Protein AF-A0A820M5T4-F1 (afdb_monomer_lite)

Structure (mmCIF, N/CA/C/O backbone):
data_AF-A0A820M5T4-F1
#
_entry.id   AF-A0A820M5T4-F1
#
loop_
_atom_site.group_PDB
_atom_site.id
_atom_site.type_symbol
_atom_site.label_atom_id
_atom_site.label_alt_id
_atom_site.label_comp_id
_atom_site.label_asym_id
_atom_site.label_entity_id
_atom_site.label_seq_id
_atom_site.pdbx_PDB_ins_code
_atom_site.Cartn_x
_atom_site.Cartn_y
_atom_site.Cartn_z
_atom_site.occupancy
_atom_site.B_iso_or_equiv
_atom_site.auth_seq_id
_atom_site.auth_comp_id
_atom_site.auth_asym_id
_atom_site.auth_atom_id
_atom_site.pdbx_PDB_model_num
ATOM 1 N N . MET A 1 1 ? 15.909 -6.101 -38.326 1.00 58.03 1 MET A N 1
ATOM 2 C CA . MET A 1 1 ? 15.546 -7.392 -37.680 1.00 58.03 1 MET A CA 1
ATOM 3 C C . MET A 1 1 ? 16.452 -7.776 -36.492 1.00 58.03 1 MET A C 1
ATOM 5 O O . MET A 1 1 ? 15.935 -8.310 -35.521 1.00 58.03 1 MET A O 1
ATOM 9 N N . ARG A 1 2 ? 17.765 -7.466 -36.513 1.00 60.88 2 ARG A N 1
ATOM 10 C CA . ARG A 1 2 ? 18.762 -7.825 -35.469 1.00 60.88 2 ARG A CA 1
ATOM 11 C C . ARG A 1 2 ? 18.503 -7.223 -34.070 1.00 60.88 2 ARG A C 1
ATOM 13 O O . ARG A 1 2 ? 18.712 -7.906 -33.078 1.00 60.88 2 ARG A O 1
ATOM 20 N N . LEU A 1 3 ? 17.983 -5.994 -33.998 1.00 68.56 3 LEU A N 1
ATOM 21 C CA . LEU A 1 3 ? 17.684 -5.281 -32.740 1.00 68.56 3 LEU A CA 1
ATOM 22 C C . LEU A 1 3 ? 16.629 -5.999 -31.876 1.00 68.56 3 LEU A C 1
ATOM 24 O O . LEU A 1 3 ? 16.851 -6.207 -30.689 1.00 68.56 3 LEU A O 1
ATOM 28 N N . ARG A 1 4 ? 15.559 -6.526 -32.490 1.00 75.62 4 ARG A N 1
ATOM 29 C CA . ARG A 1 4 ? 14.503 -7.272 -31.777 1.00 75.62 4 ARG A CA 1
ATOM 30 C C . ARG A 1 4 ? 15.009 -8.532 -31.065 1.00 75.62 4 ARG A C 1
ATOM 32 O O . ARG A 1 4 ? 14.450 -8.917 -30.041 1.00 75.62 4 ARG A O 1
ATOM 39 N N . LYS A 1 5 ? 16.046 -9.191 -31.602 1.00 78.19 5 LYS A N 1
ATOM 40 C CA . LYS A 1 5 ? 16.650 -10.376 -30.970 1.00 78.19 5 LYS A CA 1
ATOM 41 C C . LYS A 1 5 ? 17.362 -9.986 -29.670 1.00 78.19 5 LYS A C 1
ATOM 43 O O . LYS A 1 5 ? 17.189 -10.665 -28.663 1.00 78.19 5 L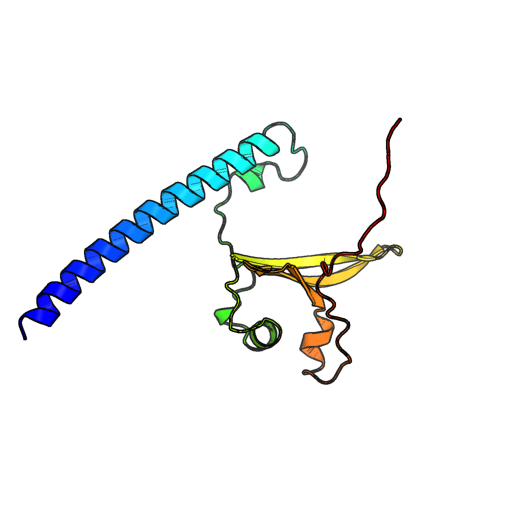YS A O 1
ATOM 48 N N . PHE A 1 6 ? 18.096 -8.872 -29.676 1.00 88.00 6 PHE A N 1
ATOM 49 C CA . PHE A 1 6 ? 18.754 -8.338 -28.482 1.00 88.00 6 PHE A CA 1
ATOM 50 C C . PHE A 1 6 ? 17.757 -7.784 -27.457 1.00 88.00 6 PHE A C 1
ATOM 52 O O . PHE A 1 6 ? 17.939 -8.025 -26.266 1.00 88.00 6 PHE A O 1
ATOM 59 N N . ASP A 1 7 ? 16.659 -7.163 -27.902 1.00 91.44 7 ASP A N 1
ATOM 60 C CA . ASP A 1 7 ? 15.589 -6.693 -27.010 1.00 91.44 7 ASP A CA 1
ATOM 61 C C . ASP A 1 7 ? 14.986 -7.827 -26.171 1.00 91.44 7 ASP A C 1
ATOM 63 O O . ASP A 1 7 ? 14.675 -7.640 -24.993 1.00 91.44 7 ASP A O 1
ATOM 67 N N . ASN A 1 8 ? 14.821 -9.019 -26.756 1.00 90.56 8 ASN A N 1
ATOM 68 C CA . ASN A 1 8 ? 14.292 -10.169 -26.025 1.00 90.56 8 ASN A CA 1
ATOM 69 C C . ASN A 1 8 ? 15.250 -10.614 -24.907 1.00 90.56 8 ASN A C 1
ATOM 71 O O . ASN A 1 8 ? 14.833 -10.759 -23.758 1.00 90.56 8 ASN A O 1
ATOM 75 N N . TYR A 1 9 ? 16.546 -10.750 -25.213 1.00 93.31 9 TYR A N 1
ATOM 76 C CA . TYR A 1 9 ? 17.557 -11.073 -24.201 1.00 93.31 9 TYR A CA 1
ATOM 77 C C . TYR A 1 9 ? 17.630 -10.002 -23.106 1.00 93.31 9 TYR A C 1
ATOM 79 O O . TYR A 1 9 ? 17.635 -10.336 -21.921 1.00 93.31 9 TYR A O 1
ATOM 87 N N . ALA A 1 10 ? 17.598 -8.720 -23.483 1.00 94.69 10 ALA A N 1
ATOM 88 C CA . ALA A 1 10 ? 17.593 -7.613 -22.534 1.00 94.69 10 ALA A CA 1
ATOM 89 C C . ALA A 1 10 ? 16.385 -7.678 -21.584 1.00 94.69 10 ALA A C 1
ATOM 91 O O . ALA A 1 10 ? 16.554 -7.545 -20.373 1.00 94.69 10 ALA A O 1
ATOM 92 N N . ARG A 1 11 ? 15.175 -7.962 -22.092 1.00 93.62 11 ARG A N 1
ATOM 93 C CA . ARG A 1 11 ? 13.970 -8.123 -21.255 1.00 93.62 11 ARG A CA 1
ATOM 94 C C . ARG A 1 11 ? 14.083 -9.283 -20.271 1.00 93.62 11 ARG A C 1
ATOM 96 O O . ARG A 1 11 ? 13.646 -9.140 -19.129 1.00 93.62 11 ARG A O 1
ATOM 103 N N . ILE A 1 12 ? 14.663 -10.410 -20.687 1.00 95.94 12 ILE A N 1
ATOM 104 C CA . ILE A 1 12 ? 14.887 -11.568 -19.807 1.00 95.94 12 ILE A CA 1
ATOM 105 C C . ILE A 1 12 ? 15.827 -11.179 -18.660 1.00 95.94 12 ILE A C 1
ATOM 107 O O . ILE A 1 12 ? 15.484 -11.388 -17.495 1.00 95.94 12 ILE A O 1
ATOM 111 N N . ILE A 1 13 ? 16.957 -10.540 -18.980 1.00 96.44 13 ILE A N 1
ATOM 112 C CA . ILE A 1 13 ? 17.941 -10.079 -17.988 1.00 96.44 13 ILE A CA 1
ATOM 113 C C . ILE A 1 13 ? 17.307 -9.059 -17.034 1.00 96.44 13 ILE A C 1
ATOM 115 O O . ILE A 1 13 ? 17.398 -9.202 -15.816 1.00 96.44 13 ILE A O 1
ATOM 119 N N . GLN A 1 14 ? 16.591 -8.064 -17.564 1.00 96.38 14 GLN A N 1
ATOM 120 C CA . GLN A 1 14 ? 15.901 -7.053 -16.759 1.00 96.38 14 GLN A CA 1
ATOM 121 C C . GLN A 1 14 ? 14.851 -7.672 -15.832 1.00 96.38 14 GLN A C 1
ATOM 123 O O . GLN A 1 14 ? 14.744 -7.273 -14.674 1.00 96.38 14 GLN A O 1
ATOM 128 N N . LYS A 1 15 ? 14.072 -8.648 -16.314 1.00 96.56 15 LYS A N 1
ATOM 129 C CA . LYS A 1 15 ? 13.071 -9.349 -15.500 1.00 96.56 15 LYS A CA 1
ATOM 130 C C . LYS A 1 15 ? 13.734 -10.140 -14.372 1.00 96.56 15 LYS A C 1
ATOM 132 O O . LYS A 1 15 ? 13.262 -10.069 -13.238 1.00 96.56 15 LYS A O 1
ATOM 137 N N . ALA A 1 16 ? 14.830 -10.843 -14.662 1.00 97.00 16 ALA A N 1
ATOM 138 C CA . ALA A 1 16 ? 15.607 -11.566 -13.658 1.00 97.00 16 ALA A CA 1
ATOM 139 C C . ALA A 1 16 ? 16.174 -10.614 -12.592 1.00 97.00 16 ALA A C 1
ATOM 141 O O . ALA A 1 16 ? 15.978 -10.847 -11.400 1.00 97.00 16 ALA A O 1
ATOM 142 N N . MET A 1 17 ? 16.770 -9.493 -13.013 1.00 96.81 17 MET A N 1
ATOM 143 C CA . MET A 1 17 ? 17.310 -8.476 -12.106 1.00 96.81 17 MET A CA 1
ATOM 144 C C . MET A 1 17 ? 16.220 -7.847 -11.230 1.00 96.81 17 MET A C 1
ATOM 146 O O . MET A 1 17 ? 16.377 -7.758 -10.015 1.00 96.81 17 MET A O 1
ATOM 150 N N . LYS A 1 18 ? 15.074 -7.469 -11.815 1.00 94.44 18 LYS A N 1
ATOM 151 C CA . LYS A 1 18 ? 13.930 -6.934 -11.056 1.00 94.44 18 LYS A CA 1
ATOM 152 C C . LYS A 1 18 ? 13.440 -7.927 -10.002 1.00 94.44 18 LYS A C 1
ATOM 154 O O . LYS A 1 18 ? 13.185 -7.519 -8.873 1.00 94.44 18 LYS A O 1
ATOM 159 N N . ARG A 1 19 ? 13.349 -9.220 -10.343 1.00 94.12 19 ARG A N 1
ATOM 160 C CA . ARG A 1 19 ? 12.968 -10.276 -9.392 1.00 94.12 19 ARG A CA 1
ATOM 161 C C . ARG A 1 19 ? 13.987 -10.402 -8.260 1.00 94.12 19 ARG A C 1
ATOM 163 O O . ARG A 1 19 ? 13.586 -10.451 -7.103 1.00 94.12 19 ARG A O 1
ATOM 170 N N . PHE A 1 20 ? 15.279 -10.419 -8.580 1.00 95.00 20 PHE A N 1
ATOM 171 C CA . PHE A 1 20 ? 16.349 -10.490 -7.585 1.00 95.00 20 PHE A CA 1
ATOM 172 C C . PHE A 1 20 ? 16.301 -9.310 -6.604 1.00 95.00 20 PHE A C 1
ATOM 174 O O . PHE A 1 20 ? 16.300 -9.514 -5.390 1.00 95.00 20 PHE A O 1
ATOM 181 N N . CYS A 1 21 ? 16.180 -8.081 -7.114 1.00 95.38 21 CYS A N 1
ATOM 182 C CA . CYS A 1 21 ? 16.052 -6.891 -6.275 1.00 95.38 21 CYS A CA 1
ATOM 183 C C . CYS A 1 21 ? 14.790 -6.934 -5.404 1.00 95.38 21 CYS A C 1
ATOM 185 O O . CYS A 1 21 ? 14.871 -6.640 -4.214 1.00 95.38 21 CYS A O 1
ATOM 187 N N . ALA A 1 22 ? 13.646 -7.337 -5.968 1.00 90.19 22 ALA A N 1
ATOM 188 C CA . ALA A 1 22 ? 12.391 -7.437 -5.225 1.00 90.19 22 ALA A CA 1
ATOM 189 C C . ALA A 1 22 ? 12.510 -8.407 -4.040 1.00 90.19 22 ALA A C 1
ATOM 191 O O . ALA A 1 22 ? 12.163 -8.043 -2.921 1.00 90.19 22 ALA A O 1
ATOM 192 N N . VAL A 1 23 ? 13.080 -9.598 -4.255 1.00 91.31 23 VAL A N 1
ATOM 193 C CA . VAL A 1 23 ? 13.297 -10.589 -3.186 1.00 91.31 23 VAL A CA 1
ATOM 194 C C . VAL A 1 23 ? 14.120 -10.000 -2.037 1.00 91.31 23 VAL A C 1
ATOM 196 O O . VAL A 1 23 ? 13.746 -10.161 -0.879 1.00 91.31 23 VAL A O 1
ATOM 199 N N . ARG A 1 24 ? 15.200 -9.268 -2.336 1.00 93.31 24 ARG A N 1
ATOM 200 C CA . ARG A 1 24 ? 16.038 -8.638 -1.301 1.00 93.31 24 ARG A CA 1
ATOM 201 C C . ARG A 1 24 ? 15.302 -7.546 -0.527 1.00 93.31 24 ARG A C 1
ATOM 203 O O . ARG A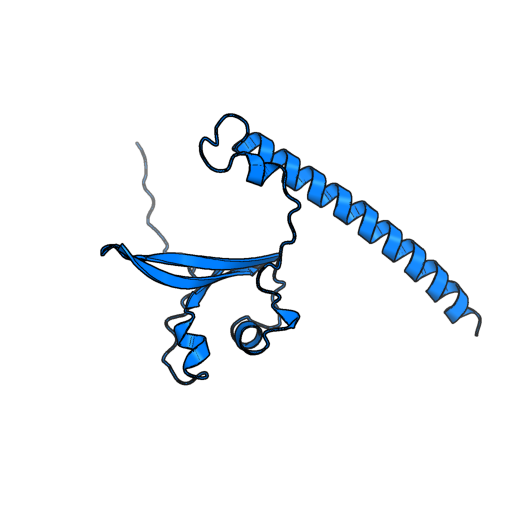 1 24 ? 15.457 -7.458 0.687 1.00 93.31 24 ARG A O 1
ATOM 210 N N . VAL A 1 25 ? 14.505 -6.727 -1.216 1.00 90.44 25 VAL A N 1
ATOM 211 C CA . VAL A 1 25 ? 13.685 -5.692 -0.568 1.00 90.44 25 VAL A CA 1
ATOM 212 C C . VAL A 1 25 ? 12.667 -6.332 0.375 1.00 90.44 25 VAL A C 1
ATOM 214 O O .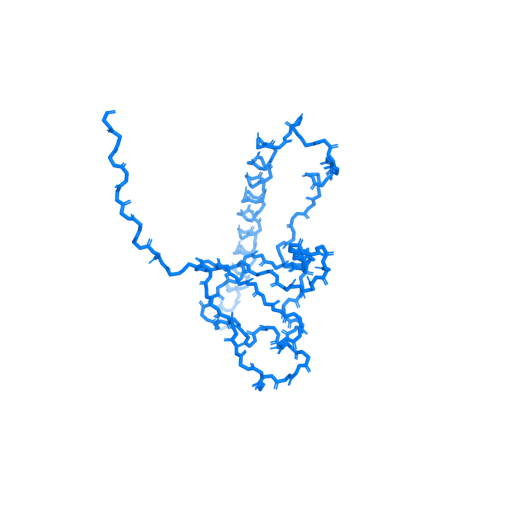 VAL A 1 25 ? 12.581 -5.915 1.527 1.00 90.44 25 VAL A O 1
ATOM 217 N N . TYR A 1 26 ? 11.965 -7.379 -0.065 1.00 88.19 26 TYR A N 1
ATOM 218 C CA . TYR A 1 26 ? 10.993 -8.082 0.776 1.00 88.19 26 TYR A CA 1
ATOM 219 C C . TYR A 1 26 ? 11.641 -8.776 1.975 1.00 88.19 26 TYR A C 1
ATOM 221 O O . TYR A 1 26 ? 11.110 -8.704 3.079 1.00 88.19 26 TYR A O 1
ATOM 229 N N . GLN A 1 27 ? 12.808 -9.402 1.793 1.00 90.75 27 GLN A N 1
ATOM 230 C CA . GLN A 1 27 ? 13.556 -9.993 2.906 1.00 90.75 27 GLN A CA 1
ATOM 231 C C . GLN A 1 27 ? 13.940 -8.939 3.945 1.00 90.75 27 GLN A C 1
ATOM 233 O O . GLN A 1 27 ? 13.695 -9.151 5.129 1.00 90.75 27 GLN A O 1
ATOM 238 N N . LYS A 1 28 ? 14.452 -7.782 3.502 1.00 93.06 28 LYS A N 1
ATOM 239 C CA . LYS A 1 28 ? 14.797 -6.668 4.393 1.00 93.06 28 LYS A CA 1
ATOM 240 C C . LYS A 1 28 ? 13.575 -6.132 5.142 1.00 93.06 28 LYS A C 1
ATOM 242 O O . LYS A 1 28 ? 13.648 -5.904 6.342 1.00 93.06 28 LYS A O 1
ATOM 247 N N . GLN A 1 29 ? 12.447 -5.948 4.455 1.00 89.88 29 GLN A N 1
ATOM 248 C CA . GLN A 1 29 ? 11.199 -5.514 5.092 1.00 89.88 29 GLN A CA 1
ATOM 249 C C . GLN A 1 29 ? 10.714 -6.527 6.136 1.00 89.88 29 GLN A C 1
ATOM 251 O O . GLN A 1 29 ? 10.266 -6.131 7.210 1.00 89.88 29 GLN A O 1
ATOM 256 N N . ARG A 1 30 ? 10.832 -7.829 5.844 1.00 89.50 30 ARG A N 1
ATOM 257 C CA . ARG A 1 30 ? 10.467 -8.896 6.781 1.00 89.50 30 ARG A CA 1
ATOM 258 C C . ARG A 1 30 ? 11.368 -8.895 8.012 1.00 89.50 30 ARG A C 1
ATOM 260 O O . ARG A 1 30 ? 10.860 -8.960 9.120 1.00 89.50 30 ARG A O 1
ATOM 267 N N . GLU A 1 31 ? 12.676 -8.767 7.822 1.00 91.94 31 GLU A N 1
ATOM 268 C CA . GLU A 1 31 ? 13.647 -8.650 8.915 1.00 91.94 31 GLU A CA 1
ATOM 269 C C . GLU A 1 31 ? 13.340 -7.446 9.816 1.00 91.94 31 GLU A C 1
ATOM 271 O O . GLU A 1 31 ? 13.240 -7.602 11.029 1.00 91.94 31 GLU A O 1
ATOM 276 N N . GLN A 1 32 ? 13.072 -6.276 9.225 1.00 92.44 32 GLN A N 1
ATOM 277 C CA . GLN A 1 32 ? 12.675 -5.071 9.964 1.00 92.44 32 GLN A CA 1
ATOM 278 C C . GLN A 1 32 ? 11.365 -5.263 10.741 1.00 92.44 32 GLN A C 1
ATOM 280 O O . GLN A 1 32 ? 11.248 -4.823 11.880 1.00 92.44 32 GLN A O 1
ATOM 285 N N . ALA A 1 33 ? 10.368 -5.925 10.148 1.00 90.06 33 ALA A N 1
ATOM 286 C CA . ALA A 1 33 ? 9.108 -6.206 10.831 1.00 90.06 33 ALA A CA 1
ATOM 287 C C . ALA A 1 33 ? 9.293 -7.177 12.011 1.00 90.06 33 ALA A C 1
ATOM 289 O O . ALA A 1 33 ? 8.691 -6.977 13.070 1.00 90.06 33 ALA A O 1
ATOM 290 N N . THR A 1 34 ? 10.131 -8.204 11.837 1.00 90.56 34 THR A N 1
ATOM 291 C CA . THR A 1 34 ? 10.499 -9.155 12.892 1.00 90.56 34 THR A CA 1
ATOM 292 C C . THR A 1 34 ? 11.225 -8.443 14.028 1.00 90.56 34 THR A C 1
ATOM 294 O O . THR A 1 34 ? 10.826 -8.608 15.173 1.00 90.56 34 THR A O 1
ATOM 297 N N . ASP A 1 35 ? 12.205 -7.590 13.741 1.00 93.06 35 ASP A N 1
ATOM 298 C CA . ASP A 1 35 ? 12.941 -6.836 14.768 1.00 93.06 35 ASP A CA 1
ATOM 299 C C . ASP A 1 35 ? 12.012 -5.977 15.654 1.00 93.06 35 ASP A C 1
ATOM 301 O O . ASP A 1 35 ? 12.153 -5.917 16.876 1.00 93.06 35 ASP A O 1
ATOM 305 N N . ILE A 1 36 ? 10.975 -5.379 15.059 1.00 91.88 36 ILE A N 1
ATOM 306 C CA . ILE A 1 36 ? 10.014 -4.548 15.798 1.00 91.88 36 ILE A CA 1
ATOM 307 C C . ILE A 1 36 ? 9.083 -5.389 16.693 1.00 91.88 36 ILE A C 1
ATOM 309 O O . ILE A 1 36 ? 8.745 -4.960 17.801 1.00 91.88 36 ILE A O 1
ATOM 313 N N . LEU A 1 37 ? 8.609 -6.545 16.209 1.00 89.88 37 LEU A N 1
ATOM 314 C CA . LEU A 1 37 ? 7.437 -7.237 16.773 1.00 89.88 37 LEU A CA 1
ATOM 315 C C . LEU A 1 37 ? 7.701 -8.646 17.322 1.00 89.88 37 LEU A C 1
ATOM 317 O O . LEU A 1 37 ? 6.842 -9.178 18.032 1.00 89.88 37 LEU A O 1
ATOM 321 N N . HIS A 1 38 ? 8.836 -9.268 17.009 1.00 88.56 38 HIS A N 1
ATOM 322 C CA . HIS A 1 38 ? 9.139 -10.633 17.434 1.00 88.56 38 HIS A CA 1
ATOM 323 C C . HIS A 1 38 ? 9.224 -10.726 18.962 1.00 88.56 38 HIS A C 1
ATOM 325 O O . HIS A 1 38 ? 9.833 -9.882 19.617 1.00 88.56 38 HIS A O 1
ATOM 331 N N . GLY A 1 39 ? 8.528 -11.705 19.548 1.00 87.31 39 GLY A N 1
ATOM 332 C CA . GLY A 1 39 ? 8.411 -11.875 21.002 1.00 87.31 39 GLY A CA 1
ATOM 333 C C . GLY A 1 39 ? 7.581 -10.806 21.733 1.00 87.31 39 GLY A C 1
ATOM 334 O O . GLY A 1 39 ? 7.263 -10.990 22.902 1.00 87.31 39 GLY A O 1
ATOM 335 N N . ARG A 1 40 ? 7.194 -9.707 21.067 1.00 89.94 40 ARG A N 1
ATOM 336 C CA . ARG A 1 40 ? 6.375 -8.617 21.645 1.00 89.94 40 ARG A CA 1
ATOM 337 C C . ARG A 1 40 ? 4.911 -8.670 21.209 1.00 89.94 40 ARG A C 1
ATOM 339 O O . ARG A 1 40 ? 4.065 -7.964 21.751 1.00 89.94 40 ARG A O 1
ATOM 346 N N . LYS A 1 41 ? 4.602 -9.462 20.182 1.00 92.50 41 LYS A N 1
ATOM 347 C CA . LYS A 1 41 ? 3.270 -9.541 19.582 1.00 92.50 41 LYS A CA 1
ATOM 348 C C . LYS A 1 41 ? 2.447 -10.673 20.193 1.00 92.50 41 LYS A C 1
ATOM 350 O O . LYS A 1 41 ? 2.500 -11.803 19.731 1.00 92.50 41 LYS A O 1
ATOM 355 N N . GLU A 1 42 ? 1.613 -10.336 21.169 1.00 88.56 42 GLU A N 1
ATOM 356 C CA . GLU A 1 42 ? 0.807 -11.318 21.915 1.00 88.56 42 GLU A CA 1
ATOM 357 C C . GLU A 1 42 ? -0.391 -11.881 21.127 1.00 88.56 42 GLU A C 1
ATOM 359 O O . GLU A 1 42 ? -0.784 -13.031 21.305 1.00 88.56 42 GLU A O 1
ATOM 364 N N . ARG A 1 43 ? -0.999 -11.085 20.234 1.00 90.94 43 ARG A N 1
ATOM 365 C CA . ARG A 1 43 ? -2.145 -11.511 19.408 1.00 90.94 43 ARG A CA 1
ATOM 366 C C . ARG A 1 43 ? -1.759 -11.615 17.942 1.00 90.94 43 ARG A C 1
ATOM 368 O O . ARG A 1 43 ? -1.148 -10.704 17.383 1.00 90.94 43 ARG A O 1
ATOM 375 N N . ASN A 1 44 ? -2.217 -12.685 17.290 1.00 84.56 44 ASN A N 1
ATOM 376 C CA . ASN A 1 44 ? -1.974 -12.952 15.870 1.00 84.56 44 ASN A CA 1
ATOM 377 C C . ASN A 1 44 ? -0.478 -12.954 15.505 1.00 84.56 44 ASN A C 1
ATOM 379 O O . ASN A 1 44 ? -0.099 -12.411 14.467 1.00 84.56 44 ASN A O 1
ATOM 383 N N . GLU A 1 45 ? 0.371 -13.552 16.341 1.00 86.69 45 GLU A N 1
ATOM 384 C CA . GLU A 1 45 ? 1.829 -13.620 16.152 1.00 86.69 45 GLU A CA 1
ATOM 385 C C . GLU A 1 45 ? 2.221 -14.107 14.744 1.00 86.69 45 GLU A C 1
ATOM 387 O O . GLU A 1 45 ? 2.942 -13.417 14.025 1.00 86.69 45 GLU A O 1
ATOM 392 N N . ARG A 1 46 ? 1.586 -15.192 14.276 1.00 86.12 46 ARG A N 1
ATOM 393 C CA . ARG A 1 46 ? 1.789 -15.809 12.946 1.00 86.12 46 ARG A CA 1
ATOM 394 C C . ARG A 1 46 ? 1.494 -14.905 11.744 1.00 86.12 46 ARG A C 1
ATOM 396 O O . ARG A 1 46 ? 1.636 -15.326 10.601 1.00 86.12 46 ARG A O 1
ATOM 403 N N . SER A 1 47 ? 1.005 -13.685 11.957 1.00 83.94 47 SER A N 1
ATOM 404 C CA . SER A 1 47 ? 0.894 -12.704 10.869 1.00 83.94 47 SER A CA 1
ATOM 405 C C . SER A 1 47 ? 2.254 -12.176 10.408 1.00 83.94 47 SER A C 1
ATOM 407 O O . SER A 1 47 ? 2.329 -11.678 9.291 1.00 83.94 47 SER A O 1
ATOM 409 N N . LEU A 1 48 ? 3.308 -12.313 11.223 1.00 84.00 48 LEU A N 1
ATOM 410 C CA . LEU A 1 48 ? 4.685 -11.988 10.834 1.00 84.00 48 LEU A CA 1
ATOM 411 C C . LEU A 1 48 ? 5.253 -12.971 9.796 1.00 84.00 48 LEU A C 1
ATOM 413 O O . LEU A 1 48 ? 6.072 -12.578 8.972 1.00 84.00 48 LEU A O 1
ATOM 417 N N . ASP A 1 49 ? 4.768 -14.216 9.789 1.00 85.00 49 ASP A N 1
ATOM 418 C CA . ASP A 1 49 ? 5.268 -15.280 8.906 1.00 85.00 49 ASP A CA 1
ATOM 419 C C . ASP A 1 49 ? 4.615 -15.289 7.517 1.00 85.00 49 ASP A C 1
ATOM 421 O O . ASP A 1 4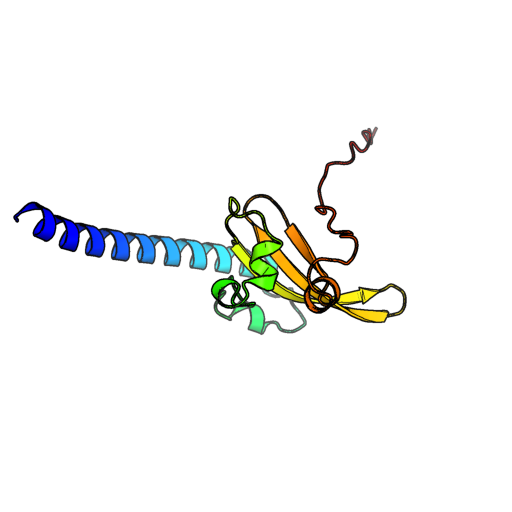9 ? 4.974 -16.096 6.661 1.00 85.00 49 ASP A O 1
ATOM 425 N N . ARG A 1 50 ? 3.617 -14.430 7.285 1.00 83.69 50 ARG A N 1
ATOM 426 C CA . ARG A 1 50 ? 2.868 -14.402 6.023 1.00 83.69 50 ARG A CA 1
ATOM 427 C C . ARG A 1 50 ? 3.567 -13.540 4.980 1.00 83.69 50 ARG A C 1
ATOM 429 O O . ARG A 1 50 ? 4.150 -12.508 5.300 1.00 83.69 50 ARG A O 1
ATOM 436 N N . ASP A 1 51 ? 3.408 -13.921 3.717 1.00 83.38 51 ASP A N 1
ATOM 437 C CA . ASP A 1 51 ? 3.897 -13.124 2.597 1.00 83.38 51 ASP A CA 1
ATOM 438 C C . ASP A 1 51 ? 3.153 -11.783 2.496 1.00 83.38 51 ASP A C 1
ATOM 440 O O . ASP A 1 51 ? 1.917 -11.709 2.527 1.00 83.38 51 ASP A O 1
ATOM 444 N N . TYR A 1 52 ? 3.926 -10.705 2.357 1.00 81.81 52 TYR A N 1
ATOM 445 C CA . TYR A 1 52 ? 3.405 -9.355 2.185 1.00 81.81 52 TYR A CA 1
ATOM 446 C C . TYR A 1 52 ? 3.142 -9.062 0.704 1.00 81.81 52 TYR A C 1
ATOM 448 O O . TYR A 1 52 ? 4.067 -9.001 -0.105 1.00 81.81 52 TYR A O 1
ATOM 456 N N . VAL A 1 53 ? 1.870 -8.874 0.351 1.00 82.94 53 VAL A N 1
ATOM 457 C CA . VAL A 1 53 ? 1.412 -8.687 -1.039 1.00 82.94 53 VAL A CA 1
ATOM 458 C C . VAL A 1 53 ? 1.424 -7.209 -1.449 1.00 82.94 53 VAL A C 1
ATOM 460 O O . VAL A 1 53 ? 1.661 -6.889 -2.612 1.00 82.94 53 VAL A O 1
ATOM 463 N N . GLY A 1 54 ? 1.191 -6.295 -0.503 1.00 87.12 54 GLY A N 1
ATOM 464 C CA . GLY A 1 54 ? 1.063 -4.858 -0.761 1.00 87.12 54 GLY A CA 1
ATOM 465 C C . GLY A 1 54 ? -0.366 -4.450 -1.134 1.00 87.12 54 GLY A C 1
ATOM 466 O O . GLY A 1 54 ? -1.020 -3.767 -0.353 1.00 87.12 54 GLY A O 1
ATOM 467 N N . ASP A 1 55 ? -0.874 -4.877 -2.294 1.00 90.81 55 ASP A N 1
ATOM 468 C CA . ASP A 1 55 ? -2.227 -4.532 -2.770 1.00 90.81 55 ASP A CA 1
ATOM 469 C C . ASP A 1 55 ? -3.263 -5.589 -2.350 1.00 90.81 55 ASP A C 1
ATOM 471 O O . ASP A 1 55 ? -3.507 -6.553 -3.073 1.00 90.81 55 ASP A O 1
ATOM 475 N N . TYR A 1 56 ? -3.886 -5.424 -1.180 1.00 92.69 56 TYR A N 1
ATOM 476 C CA . TYR A 1 56 ? -4.924 -6.346 -0.694 1.00 92.69 56 TYR A CA 1
ATOM 477 C C . TYR A 1 56 ? -6.340 -5.970 -1.158 1.00 92.69 56 TYR A C 1
ATOM 479 O O . TYR A 1 56 ? -7.264 -6.773 -1.026 1.00 92.69 56 TYR A O 1
ATOM 487 N N . CYS A 1 57 ? -6.528 -4.773 -1.720 1.00 91.31 57 CYS A N 1
ATOM 488 C CA . CYS A 1 57 ? -7.805 -4.324 -2.283 1.00 91.31 57 CYS A CA 1
ATOM 489 C C . CYS A 1 57 ? -7.949 -4.595 -3.787 1.00 91.31 57 CYS A C 1
ATOM 491 O O . CYS A 1 57 ? -9.017 -4.311 -4.333 1.00 91.31 57 CYS A O 1
ATOM 493 N N . ASN A 1 58 ? -6.909 -5.122 -4.448 1.00 91.31 58 ASN A N 1
ATOM 494 C CA . ASN A 1 58 ? -6.844 -5.311 -5.900 1.00 91.31 58 ASN A CA 1
ATOM 495 C C . ASN A 1 58 ? -7.247 -4.036 -6.655 1.00 91.31 58 ASN A C 1
ATOM 497 O O . ASN A 1 58 ? -8.190 -4.042 -7.451 1.00 91.31 58 ASN A O 1
ATOM 501 N N . LEU A 1 59 ? -6.552 -2.923 -6.401 1.00 89.56 59 LEU A N 1
ATOM 502 C CA . LEU A 1 59 ? -6.919 -1.602 -6.931 1.00 89.56 59 LEU A CA 1
ATOM 503 C C . LEU A 1 59 ? -7.029 -1.569 -8.459 1.00 89.56 59 LEU A C 1
ATOM 505 O O . LEU A 1 59 ? -7.849 -0.833 -9.000 1.00 89.56 59 LEU A O 1
ATOM 509 N N . HIS A 1 60 ? -6.273 -2.417 -9.157 1.00 88.00 60 HIS A N 1
ATOM 510 C CA . HIS A 1 60 ? -6.385 -2.578 -10.609 1.00 88.00 60 HIS A CA 1
ATOM 511 C C . HIS A 1 60 ? -7.795 -2.999 -11.069 1.00 88.00 60 HIS A C 1
ATOM 513 O O . HIS A 1 60 ? -8.231 -2.639 -12.159 1.00 88.00 60 HIS A O 1
ATOM 519 N N . GLN A 1 61 ? -8.518 -3.776 -10.262 1.00 91.25 61 GLN A N 1
ATOM 520 C CA . GLN A 1 61 ? -9.874 -4.243 -10.571 1.00 91.25 61 GLN A CA 1
ATOM 521 C C . GLN A 1 61 ? -10.958 -3.258 -10.101 1.00 91.25 61 GLN A C 1
ATOM 523 O O . GLN 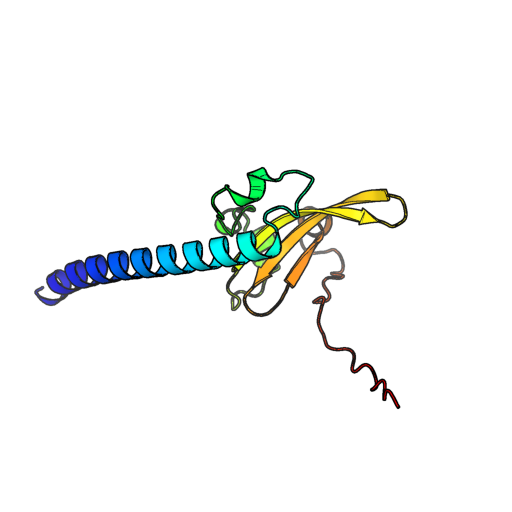A 1 61 ? -12.140 -3.484 -10.354 1.00 91.25 61 GLN A O 1
ATOM 528 N N . ARG A 1 62 ? -10.571 -2.169 -9.422 1.00 90.19 62 ARG A N 1
ATOM 529 C CA . ARG A 1 62 ? -11.471 -1.211 -8.770 1.00 90.19 62 ARG A CA 1
ATOM 530 C C . ARG A 1 62 ? -11.242 0.220 -9.273 1.00 90.19 62 ARG A C 1
ATOM 532 O O . ARG A 1 62 ? -10.597 1.032 -8.601 1.00 90.19 62 ARG A O 1
ATOM 539 N N . PRO A 1 63 ? -11.765 0.554 -10.471 1.00 88.31 63 PRO A N 1
ATOM 540 C CA . PRO A 1 63 ? -11.586 1.879 -11.067 1.00 88.31 63 PRO A CA 1
ATOM 541 C C . PRO A 1 63 ? -12.294 2.992 -10.280 1.00 88.31 63 PRO A C 1
ATOM 543 O O . PRO A 1 63 ? -11.913 4.155 -10.378 1.00 88.31 63 PRO A O 1
ATOM 546 N N . ASP A 1 64 ? -13.315 2.649 -9.503 1.00 88.50 64 ASP A N 1
ATOM 547 C CA . ASP A 1 64 ? -14.007 3.512 -8.547 1.00 88.50 64 ASP A CA 1
ATOM 548 C C . ASP A 1 64 ? -13.062 4.047 -7.460 1.00 88.50 64 ASP A C 1
ATOM 550 O O . ASP A 1 64 ? -13.020 5.255 -7.228 1.00 88.50 64 ASP A O 1
ATOM 554 N N . LEU A 1 65 ? -12.240 3.177 -6.866 1.00 87.56 65 LEU A N 1
ATOM 555 C CA . LEU A 1 65 ? -11.207 3.562 -5.899 1.00 87.56 65 LEU A CA 1
ATOM 556 C C . LEU A 1 65 ? -10.041 4.287 -6.560 1.00 87.56 65 LEU A C 1
ATOM 558 O O . LEU A 1 65 ? -9.550 5.287 -6.040 1.00 87.56 65 LEU A O 1
ATOM 562 N N . GLN A 1 66 ? -9.606 3.800 -7.722 1.00 87.94 66 GLN A N 1
ATOM 563 C CA . GLN A 1 66 ? -8.447 4.354 -8.413 1.00 87.94 66 GLN A CA 1
ATOM 564 C C . GLN A 1 66 ? -8.660 5.815 -8.838 1.00 87.94 66 GLN A C 1
ATOM 566 O O . GLN A 1 66 ? -7.709 6.588 -8.854 1.00 87.94 66 GLN A O 1
ATOM 571 N N . ARG A 1 67 ? -9.903 6.222 -9.135 1.00 87.62 67 ARG A N 1
ATOM 572 C CA . ARG A 1 67 ? -10.254 7.621 -9.447 1.00 87.62 67 ARG A CA 1
ATOM 573 C C . ARG A 1 67 ? -10.068 8.578 -8.270 1.00 87.62 67 ARG A C 1
ATOM 575 O O . ARG A 1 67 ? -9.921 9.774 -8.501 1.00 87.62 67 ARG A O 1
ATOM 582 N N . LEU A 1 68 ? -10.115 8.075 -7.037 1.00 86.88 68 LEU A N 1
ATOM 583 C CA . LEU A 1 68 ? -9.984 8.887 -5.825 1.00 86.88 68 LEU A CA 1
ATOM 584 C C . LEU A 1 68 ? -8.521 9.178 -5.470 1.00 86.88 68 LEU A C 1
ATOM 586 O O . LEU A 1 68 ? -8.259 10.070 -4.666 1.00 86.88 68 LEU A O 1
ATOM 590 N N . ILE A 1 69 ? -7.582 8.445 -6.070 1.00 89.19 69 ILE A N 1
ATOM 591 C CA . ILE A 1 69 ? -6.143 8.633 -5.892 1.00 89.19 69 ILE A CA 1
ATOM 592 C C . ILE A 1 69 ? -5.599 9.392 -7.109 1.00 89.19 69 ILE A C 1
ATOM 594 O O . ILE A 1 69 ? -5.974 9.085 -8.246 1.00 89.19 69 ILE A O 1
ATOM 598 N N . PRO A 1 70 ? -4.695 10.366 -6.923 1.00 87.81 70 PRO A N 1
ATOM 599 C CA . PRO A 1 70 ? -4.021 11.011 -8.041 1.00 87.81 70 PRO A CA 1
ATOM 600 C C . PRO A 1 70 ? -3.267 9.997 -8.913 1.00 87.81 70 PRO A C 1
ATOM 602 O O . PRO A 1 70 ? -2.512 9.164 -8.420 1.00 87.81 70 PRO A O 1
ATOM 605 N N . ARG A 1 71 ? -3.413 10.097 -10.242 1.00 85.44 71 ARG A N 1
ATOM 606 C CA . ARG A 1 71 ? -2.770 9.173 -11.206 1.00 85.44 71 ARG A CA 1
ATOM 607 C C . ARG A 1 71 ? -1.239 9.178 -11.157 1.00 85.44 71 ARG A C 1
ATOM 609 O O . ARG A 1 71 ? -0.610 8.266 -11.684 1.00 85.44 71 ARG A O 1
ATOM 616 N N . ASN A 1 72 ? -0.658 10.219 -10.574 1.00 89.12 72 ASN A N 1
ATOM 617 C CA . ASN A 1 72 ? 0.781 10.462 -10.550 1.00 89.12 72 ASN A CA 1
ATOM 618 C C . ASN A 1 72 ? 1.457 9.758 -9.368 1.00 89.12 72 ASN A C 1
ATOM 620 O O . ASN A 1 72 ? 2.683 9.763 -9.264 1.00 89.12 72 ASN A O 1
ATOM 624 N N . GLU A 1 73 ? 0.661 9.185 -8.468 1.00 90.38 73 GLU A N 1
ATOM 625 C CA . GLU A 1 73 ? 1.142 8.554 -7.255 1.00 90.38 73 GLU A CA 1
ATOM 626 C C . GLU A 1 73 ? 1.202 7.044 -7.417 1.00 90.38 73 GLU A C 1
ATOM 628 O O . GLU A 1 73 ? 0.296 6.399 -7.951 1.00 90.38 73 GLU A O 1
ATOM 633 N N . LYS A 1 74 ? 2.298 6.469 -6.929 1.00 89.94 74 LYS A N 1
ATOM 634 C CA . LYS A 1 74 ? 2.470 5.027 -6.908 1.00 89.94 74 LYS A CA 1
ATOM 635 C C . LYS A 1 74 ? 1.910 4.501 -5.597 1.00 89.94 74 LYS A C 1
ATOM 637 O O . LYS A 1 74 ? 2.362 4.896 -4.526 1.00 89.94 74 LYS A O 1
ATOM 642 N N . THR A 1 75 ? 0.952 3.587 -5.687 1.00 91.06 75 THR A N 1
ATOM 643 C CA . THR A 1 75 ? 0.452 2.864 -4.520 1.00 91.06 75 THR A CA 1
ATOM 644 C C . THR A 1 75 ? 1.445 1.793 -4.087 1.00 91.06 75 THR A C 1
ATOM 646 O O . THR A 1 75 ? 1.848 0.954 -4.895 1.00 91.06 75 THR A O 1
ATOM 649 N N . ASP A 1 76 ? 1.800 1.810 -2.806 1.00 90.81 76 ASP A N 1
ATOM 650 C CA . ASP A 1 76 ? 2.691 0.828 -2.187 1.00 90.81 76 ASP A CA 1
ATOM 651 C C . ASP A 1 76 ? 1.913 -0.195 -1.345 1.00 90.81 76 ASP A C 1
ATOM 653 O O . ASP A 1 76 ? 2.286 -1.368 -1.292 1.00 90.81 76 ASP A O 1
ATOM 657 N N . PHE A 1 77 ? 0.809 0.223 -0.714 1.00 93.25 77 PHE A N 1
ATOM 658 C CA . PHE A 1 77 ? -0.050 -0.655 0.080 1.00 93.25 77 PHE A CA 1
ATOM 659 C C . PHE A 1 77 ? -1.521 -0.279 -0.056 1.00 93.25 77 PHE A C 1
ATOM 661 O O . PHE A 1 77 ? -1.868 0.901 -0.101 1.00 93.25 77 PHE A O 1
ATOM 668 N N . SER A 1 78 ? -2.396 -1.278 -0.059 1.00 95.25 78 SER A N 1
ATOM 669 C CA . SER A 1 78 ? -3.839 -1.089 0.010 1.00 95.25 78 SER A CA 1
ATOM 670 C C . SER A 1 78 ? -4.454 -2.158 0.912 1.00 95.25 78 SER A C 1
ATOM 672 O O . SER A 1 78 ? -4.053 -3.320 0.884 1.00 95.25 78 SER A O 1
ATOM 674 N N . SER A 1 79 ? -5.425 -1.773 1.733 1.00 94.94 79 SER A N 1
ATOM 675 C CA . SER A 1 79 ? -6.186 -2.701 2.568 1.00 94.94 79 SER A CA 1
ATOM 676 C C . SER A 1 79 ? -7.548 -2.117 2.926 1.00 94.94 79 SER A C 1
ATOM 678 O O . SER A 1 79 ? -7.748 -0.902 2.909 1.00 94.94 79 SER A O 1
ATOM 680 N N . TYR A 1 80 ? -8.503 -2.982 3.250 1.00 94.69 80 TYR A N 1
ATOM 681 C CA . TYR A 1 80 ? -9.798 -2.579 3.776 1.00 94.69 80 TYR A CA 1
ATOM 682 C C . TYR A 1 80 ? -9.783 -2.718 5.298 1.00 94.69 80 TYR A C 1
ATOM 684 O O . TYR A 1 80 ? -9.462 -3.774 5.843 1.00 94.69 80 TYR A O 1
ATOM 692 N N . LEU A 1 81 ? -10.113 -1.631 5.986 1.00 94.06 81 LEU A N 1
ATOM 693 C CA . LEU A 1 81 ? -10.058 -1.509 7.433 1.00 94.06 81 LEU A CA 1
ATOM 694 C C . LEU A 1 81 ? -11.443 -1.234 8.015 1.00 94.06 81 LEU A C 1
ATOM 696 O O . LEU A 1 81 ? -12.313 -0.608 7.407 1.00 94.06 81 LEU A O 1
ATOM 700 N N . HIS A 1 82 ? -11.603 -1.639 9.268 1.00 94.69 82 HIS A N 1
ATOM 701 C CA . HIS A 1 82 ? -12.727 -1.252 10.102 1.00 94.69 82 HIS A CA 1
ATOM 702 C C . HIS A 1 82 ? -12.262 -0.223 11.125 1.00 94.69 82 HIS A C 1
ATOM 704 O O . HIS A 1 82 ? -11.599 -0.559 12.106 1.00 94.69 82 HIS A O 1
ATOM 710 N N . LYS A 1 83 ? -12.617 1.041 10.896 1.00 93.69 83 LYS A N 1
ATOM 711 C CA . LYS A 1 83 ? -12.408 2.110 11.869 1.00 93.69 83 LYS A CA 1
ATOM 712 C C . LYS A 1 83 ? -13.552 2.078 12.882 1.00 93.69 83 LYS A C 1
ATOM 714 O O . LYS A 1 83 ? -14.712 2.009 12.488 1.00 93.69 83 LYS A O 1
ATOM 719 N N . TYR A 1 84 ? -13.242 2.163 14.170 1.00 94.12 84 TYR A N 1
ATOM 720 C CA . TYR A 1 84 ? -14.249 2.324 15.218 1.00 94.12 84 TYR A CA 1
ATOM 721 C C . TYR A 1 84 ? -14.296 3.781 15.673 1.00 94.12 84 TYR A C 1
ATOM 723 O O . TYR A 1 84 ? -13.260 4.401 15.905 1.00 94.12 84 TYR A O 1
ATOM 731 N N . ASP A 1 85 ? -15.501 4.337 15.760 1.00 91.31 85 ASP A N 1
ATOM 732 C CA . ASP A 1 85 ? -15.715 5.668 16.333 1.00 91.31 85 ASP A CA 1
ATOM 733 C C . ASP A 1 85 ? -15.673 5.627 17.874 1.00 91.31 85 ASP A C 1
ATOM 735 O O . ASP A 1 85 ? -15.737 4.552 18.470 1.00 91.31 85 ASP A O 1
ATOM 739 N N . ARG A 1 86 ? -15.646 6.786 18.547 1.00 94.75 86 ARG A N 1
ATOM 740 C CA . ARG A 1 86 ? -15.686 6.898 20.023 1.00 94.75 86 ARG A CA 1
ATOM 741 C C . ARG A 1 86 ? -16.915 6.223 20.645 1.00 94.75 86 ARG A C 1
ATOM 743 O O . ARG A 1 86 ? -16.891 5.862 21.812 1.00 94.75 86 ARG A O 1
ATOM 750 N N . ARG A 1 87 ? -17.985 6.044 19.860 1.00 94.94 87 ARG A N 1
ATOM 751 C CA . ARG A 1 87 ? -19.205 5.298 20.225 1.00 94.94 87 ARG A CA 1
ATOM 752 C C . ARG A 1 87 ? -19.144 3.806 19.853 1.00 94.94 87 ARG A C 1
ATOM 754 O O . ARG A 1 87 ? -20.187 3.169 19.763 1.00 94.94 87 ARG A O 1
ATOM 761 N N . PHE A 1 88 ? -17.959 3.279 19.542 1.00 93.31 88 PHE A N 1
ATOM 762 C CA . PHE A 1 88 ? -17.704 1.899 19.106 1.00 93.31 88 PHE A CA 1
ATOM 763 C C . PHE A 1 88 ? -18.496 1.439 17.873 1.00 93.31 88 PHE A C 1
ATOM 765 O O . PHE A 1 88 ? -18.684 0.247 17.636 1.00 93.31 88 PHE A O 1
ATOM 772 N N . ARG A 1 89 ? -18.930 2.374 17.024 1.00 94.00 89 ARG A N 1
ATOM 773 C CA . ARG A 1 89 ? -19.589 2.039 15.757 1.00 94.00 89 ARG A CA 1
ATOM 774 C C . ARG A 1 89 ? -18.543 1.677 14.709 1.00 94.00 89 ARG A C 1
ATOM 776 O O . ARG A 1 89 ? -17.609 2.448 14.490 1.00 94.00 89 ARG A O 1
ATOM 783 N N . ARG A 1 90 ? -18.722 0.525 14.057 1.00 94.50 90 ARG A N 1
ATOM 784 C CA . ARG A 1 90 ? -17.848 0.042 12.982 1.00 94.50 90 ARG A CA 1
ATOM 785 C C . ARG A 1 90 ? -18.098 0.830 11.696 1.00 94.50 90 ARG A C 1
ATOM 787 O O . ARG A 1 90 ? -19.222 0.864 11.208 1.00 94.50 90 ARG A O 1
ATOM 794 N N . GLN A 1 91 ? -17.044 1.399 11.126 1.00 92.81 91 GLN A N 1
ATOM 795 C CA . GLN A 1 91 ? -17.064 2.143 9.870 1.00 92.81 91 GLN A CA 1
ATOM 796 C C . GLN A 1 91 ? -16.077 1.509 8.883 1.00 92.81 91 GLN A C 1
ATOM 798 O O . GLN A 1 91 ? -14.892 1.359 9.186 1.00 92.81 91 GLN A O 1
ATOM 803 N N . GLY A 1 92 ? -16.568 1.111 7.708 1.00 93.81 92 GLY A N 1
ATOM 804 C CA . GLY A 1 92 ? -15.747 0.555 6.630 1.00 93.81 92 GLY A CA 1
ATOM 805 C C . GLY A 1 92 ? -14.923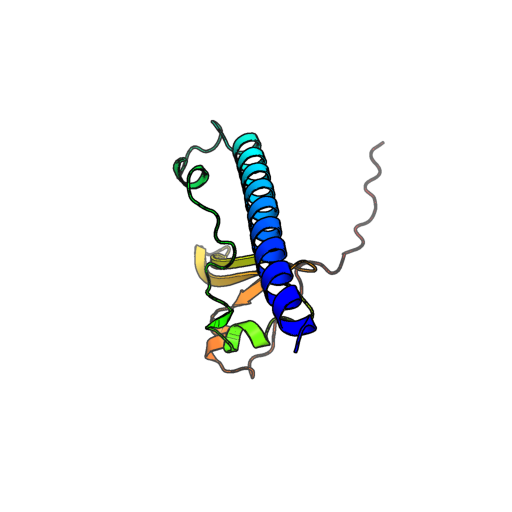 1.636 5.934 1.00 93.81 92 GLY A C 1
ATOM 806 O O . GLY A 1 92 ? -15.477 2.666 5.530 1.00 93.81 92 GLY A O 1
ATOM 807 N N . ARG A 1 93 ? -13.608 1.423 5.818 1.00 94.25 93 ARG A N 1
ATOM 808 C CA . ARG A 1 93 ? -12.654 2.363 5.212 1.00 94.25 93 ARG A CA 1
ATOM 809 C C . ARG A 1 93 ? -11.670 1.629 4.310 1.00 94.25 93 ARG A C 1
ATOM 811 O O . ARG A 1 93 ? -11.147 0.588 4.688 1.00 94.25 93 ARG A O 1
ATOM 818 N N . TYR A 1 94 ? -11.354 2.201 3.158 1.00 94.38 94 TYR A N 1
ATOM 819 C CA . TYR A 1 94 ? -10.211 1.788 2.354 1.00 94.38 94 TYR A CA 1
ATOM 820 C C . TYR A 1 94 ? -8.991 2.582 2.793 1.00 94.38 94 TYR A C 1
ATOM 822 O O . TYR A 1 94 ? -9.011 3.810 2.809 1.00 94.38 94 TYR A O 1
ATOM 830 N N . PHE A 1 95 ? -7.940 1.873 3.172 1.00 95.44 95 PHE A N 1
ATOM 831 C CA . PHE A 1 95 ? -6.659 2.438 3.555 1.00 95.44 95 PHE A CA 1
ATOM 832 C C . PHE A 1 95 ? -5.659 2.204 2.438 1.00 95.44 95 PHE A C 1
ATOM 834 O O . PHE A 1 95 ? -5.431 1.062 2.037 1.00 95.44 95 PHE A O 1
ATOM 841 N N . ILE A 1 96 ? -5.083 3.281 1.920 1.00 94.56 96 ILE A N 1
ATOM 842 C CA . ILE A 1 96 ? -4.187 3.227 0.772 1.00 94.56 96 ILE A CA 1
ATOM 843 C C . ILE A 1 96 ? -2.971 4.095 1.068 1.00 94.56 96 ILE A C 1
ATOM 845 O O . ILE A 1 96 ? -3.102 5.281 1.355 1.00 94.56 96 ILE A O 1
ATOM 849 N N . SER A 1 97 ? -1.790 3.492 1.005 1.00 94.12 97 SER A N 1
ATOM 850 C CA . SER A 1 97 ? -0.513 4.181 1.147 1.00 94.12 97 SER A CA 1
ATOM 851 C C . SER A 1 97 ? 0.111 4.370 -0.222 1.00 94.12 97 SER A C 1
ATOM 853 O O . SER A 1 97 ? 0.291 3.400 -0.966 1.00 94.12 97 SER A O 1
ATOM 855 N N . THR A 1 98 ? 0.478 5.604 -0.532 1.00 93.75 98 THR A N 1
ATOM 856 C CA . THR A 1 98 ? 1.289 5.939 -1.700 1.00 93.75 98 THR A CA 1
ATOM 857 C C . THR A 1 98 ? 2.670 6.413 -1.266 1.00 93.75 98 THR A C 1
ATOM 859 O O . THR A 1 98 ? 2.951 6.582 -0.077 1.00 93.75 98 THR A O 1
ATOM 862 N N . ASN A 1 99 ? 3.527 6.666 -2.248 1.00 91.56 99 ASN A N 1
ATOM 863 C CA . ASN A 1 99 ? 4.835 7.270 -2.037 1.00 91.56 99 ASN A CA 1
ATOM 864 C C . ASN A 1 99 ? 4.777 8.734 -1.548 1.00 91.56 99 ASN A C 1
ATOM 866 O O . ASN A 1 99 ? 5.817 9.276 -1.177 1.00 91.56 99 ASN A O 1
ATOM 870 N N . GLN A 1 100 ? 3.608 9.386 -1.590 1.00 92.44 100 GLN A N 1
ATOM 871 C CA . GLN A 1 100 ? 3.434 10.790 -1.192 1.00 92.44 100 GLN A CA 1
ATOM 872 C C . GLN A 1 100 ? 2.528 10.959 0.029 1.00 92.44 100 GLN A C 1
ATOM 874 O O . GLN A 1 100 ? 2.800 11.812 0.874 1.00 92.44 100 GLN A O 1
ATOM 879 N N . ALA A 1 101 ? 1.453 10.173 0.131 1.00 92.69 101 ALA A N 1
ATOM 880 C CA . ALA A 1 101 ? 0.434 10.369 1.150 1.00 92.69 101 ALA A CA 1
ATOM 881 C C . ALA A 1 101 ? -0.249 9.064 1.588 1.00 92.69 101 ALA A C 1
ATOM 883 O O . ALA A 1 101 ? -0.182 8.017 0.946 1.00 92.69 101 ALA A O 1
ATOM 884 N N . LEU A 1 102 ? -0.949 9.161 2.719 1.00 94.06 102 LEU A N 1
ATOM 885 C CA . LEU A 1 102 ? -1.868 8.139 3.207 1.00 94.06 102 LEU A CA 1
ATOM 886 C C . LEU A 1 102 ? -3.305 8.587 2.943 1.00 94.06 102 LEU A C 1
ATOM 888 O O . LEU A 1 102 ? -3.709 9.679 3.353 1.00 94.06 102 LEU A O 1
ATOM 892 N N . TYR A 1 103 ? -4.083 7.713 2.315 1.00 93.44 103 TYR A N 1
ATOM 893 C CA . TYR A 1 103 ? -5.492 7.912 2.011 1.00 93.44 103 TYR A CA 1
ATOM 894 C C . TYR A 1 103 ? -6.348 6.987 2.868 1.00 93.44 103 TYR A C 1
ATOM 896 O O . TYR A 1 103 ? -6.144 5.773 2.901 1.00 93.44 103 TYR A O 1
ATOM 904 N N . ILE A 1 104 ? -7.338 7.573 3.535 1.00 93.62 104 ILE A N 1
ATOM 905 C CA . ILE A 1 104 ? -8.391 6.850 4.244 1.00 93.62 104 ILE A CA 1
ATOM 906 C C . ILE A 1 104 ? -9.699 7.250 3.579 1.00 93.62 104 ILE A C 1
ATOM 908 O O . ILE A 1 104 ? -10.158 8.376 3.740 1.00 93.62 104 ILE A O 1
ATOM 912 N N . ILE A 1 105 ? -10.256 6.340 2.789 1.00 91.94 105 ILE A N 1
ATOM 913 C CA . ILE A 1 105 ? -11.434 6.584 1.962 1.00 91.94 105 ILE A CA 1
ATOM 914 C C . ILE A 1 105 ? -12.628 5.872 2.584 1.00 91.94 105 ILE A C 1
ATOM 916 O O . ILE A 1 105 ? -12.591 4.670 2.850 1.00 91.94 105 ILE A O 1
ATOM 920 N N . ASP A 1 106 ? -13.713 6.605 2.778 1.00 91.25 106 ASP A N 1
ATOM 921 C CA . ASP A 1 106 ? -14.957 6.050 3.289 1.00 91.25 106 ASP A CA 1
ATOM 922 C C . ASP A 1 106 ? -15.632 5.165 2.235 1.00 91.25 106 ASP A C 1
ATOM 924 O O . ASP A 1 106 ? -15.803 5.563 1.084 1.00 91.25 106 ASP A O 1
ATOM 928 N N . GLU A 1 107 ? -16.065 3.963 2.629 1.00 87.69 107 GLU A N 1
ATOM 929 C CA . GLU A 1 107 ? -16.788 3.058 1.724 1.00 87.69 107 GLU A CA 1
ATOM 930 C C . GLU A 1 107 ? -18.085 3.691 1.184 1.00 87.69 107 GLU A C 1
ATOM 932 O O . GLU A 1 107 ? -18.492 3.442 0.050 1.00 87.69 107 GLU A O 1
ATOM 937 N N . GLU A 1 108 ? -18.719 4.551 1.979 1.00 83.38 108 GLU A N 1
ATOM 938 C CA . GLU A 1 108 ? -19.945 5.262 1.608 1.00 83.38 108 GLU A CA 1
ATOM 939 C C . GLU A 1 108 ? -19.715 6.270 0.474 1.00 83.38 108 GLU A C 1
ATOM 941 O O . GLU A 1 108 ? -20.564 6.397 -0.409 1.00 83.38 108 GLU A O 1
ATOM 946 N N . CYS A 1 109 ? -18.544 6.918 0.424 1.00 76.88 109 CYS A N 1
ATOM 947 C CA . CYS A 1 109 ? -18.197 7.857 -0.647 1.00 76.88 109 CYS A CA 1
ATOM 948 C C . CYS A 1 109 ? -18.134 7.185 -2.027 1.00 76.88 109 CYS A C 1
ATOM 950 O O . CYS A 1 109 ? -18.325 7.846 -3.046 1.00 76.88 109 CYS A O 1
ATOM 952 N N . ILE A 1 110 ? -17.890 5.875 -2.061 1.00 77.69 110 ILE A N 1
ATOM 953 C CA . ILE A 1 110 ? -17.809 5.089 -3.295 1.00 77.69 110 ILE A CA 1
ATOM 954 C C . ILE A 1 110 ? -19.210 4.682 -3.761 1.00 77.69 110 ILE A C 1
ATOM 956 O O . ILE A 1 110 ? -19.524 4.795 -4.944 1.00 77.69 110 ILE A O 1
ATOM 960 N N . LYS A 1 111 ? -20.081 4.272 -2.827 1.00 69.38 111 LYS A N 1
ATOM 961 C CA . LYS A 1 111 ? -21.456 3.826 -3.123 1.00 69.38 111 LYS A CA 1
ATOM 962 C C . LYS A 1 111 ? -22.340 4.935 -3.692 1.00 69.38 111 LYS A C 1
ATOM 964 O O . LYS A 1 111 ? -23.211 4.655 -4.505 1.00 69.38 111 LYS A O 1
ATOM 969 N N . VAL A 1 112 ? -22.113 6.182 -3.279 1.00 60.72 112 VAL A N 1
ATOM 970 C CA . VAL A 1 112 ? -22.945 7.334 -3.674 1.00 60.72 112 VAL A CA 1
ATOM 971 C C . VAL A 1 112 ? -22.565 7.893 -5.055 1.00 60.72 112 VAL A C 1
ATOM 973 O O . VAL A 1 112 ? -23.250 8.770 -5.565 1.00 60.72 112 VAL A O 1
ATOM 976 N N . GLY A 1 113 ? -21.520 7.375 -5.711 1.00 51.72 113 GLY A N 1
ATOM 977 C CA . GLY A 1 113 ? -21.149 7.809 -7.058 1.00 51.72 113 GLY A CA 1
ATOM 978 C C . GLY A 1 113 ? -20.773 9.292 -7.108 1.00 51.72 113 GLY A C 1
ATOM 979 O O . GLY A 1 113 ? -21.535 10.108 -7.600 1.00 51.72 113 GLY A O 1
ATOM 980 N N . ALA A 1 114 ? -19.597 9.650 -6.585 1.00 51.06 114 ALA A N 1
ATOM 981 C CA . ALA A 1 114 ? -18.901 10.923 -6.841 1.00 51.06 114 ALA A CA 1
ATOM 982 C C . ALA A 1 114 ? -19.721 12.244 -6.754 1.00 51.06 114 ALA A C 1
ATOM 984 O O . ALA A 1 114 ? -19.324 13.238 -7.355 1.00 51.06 114 ALA A O 1
ATOM 985 N N . GLY A 1 115 ? -20.827 12.286 -6.000 1.00 42.41 115 GLY A N 1
ATOM 986 C CA . GLY A 1 115 ? -21.625 13.502 -5.751 1.00 42.41 115 GLY A CA 1
ATOM 987 C C . GLY A 1 115 ? -21.701 13.931 -4.279 1.00 42.41 115 GLY A C 1
ATOM 988 O O . GLY A 1 115 ? -22.203 15.008 -3.964 1.00 42.41 115 GLY A O 1
ATOM 989 N N . GLY A 1 116 ? -21.199 13.107 -3.356 1.00 38.88 116 GLY A N 1
ATOM 990 C CA . GLY A 1 116 ? -21.160 13.419 -1.927 1.00 38.88 116 GLY A CA 1
ATOM 991 C C . GLY A 1 116 ? -19.911 14.224 -1.575 1.00 38.88 116 GLY A C 1
ATOM 992 O O . GLY A 1 116 ? -18.801 13.769 -1.839 1.00 38.88 116 GLY A O 1
ATOM 993 N N . LYS A 1 117 ? -20.095 15.410 -0.981 1.00 37.94 117 LYS A N 1
ATOM 994 C CA . LYS A 1 117 ? -19.029 16.317 -0.515 1.00 37.94 117 LYS A CA 1
ATOM 995 C C . LYS A 1 117 ? -17.875 15.534 0.130 1.00 37.94 117 LYS A C 1
ATOM 997 O O . LYS A 1 117 ? -18.053 14.866 1.146 1.00 37.94 117 LYS A O 1
ATOM 1002 N N . THR A 1 118 ? -16.695 15.610 -0.478 1.00 42.25 118 THR A N 1
ATOM 1003 C CA . THR A 1 118 ? -15.507 14.873 -0.048 1.00 42.25 118 THR A CA 1
ATOM 1004 C C . THR A 1 118 ? -14.926 15.496 1.221 1.00 42.25 118 THR A C 1
ATOM 1006 O O . THR A 1 118 ? -14.322 16.564 1.156 1.00 42.25 118 THR A O 1
ATOM 1009 N N . ASN A 1 119 ? -15.008 14.803 2.358 1.00 45.75 119 ASN A N 1
ATOM 1010 C CA . ASN A 1 119 ? -14.166 15.081 3.532 1.00 45.75 119 ASN A CA 1
ATOM 1011 C C . ASN A 1 119 ? -12.786 14.405 3.402 1.00 45.75 119 ASN A C 1
ATOM 1013 O O . ASN A 1 119 ? -12.191 13.986 4.391 1.00 45.75 119 ASN A O 1
ATOM 1017 N N . ASN A 1 120 ? -12.275 14.267 2.176 1.00 48.38 120 ASN A N 1
ATOM 1018 C CA . ASN A 1 120 ? -10.975 13.660 1.909 1.00 48.38 120 ASN A CA 1
ATOM 1019 C C . ASN A 1 120 ? -9.888 14.716 2.128 1.00 48.38 120 ASN A C 1
ATOM 1021 O O . ASN A 1 120 ? -9.294 15.233 1.183 1.00 48.38 120 ASN A O 1
ATOM 1025 N N . ALA A 1 121 ? -9.664 15.084 3.387 1.00 42.47 121 ALA A N 1
ATOM 1026 C CA . ALA A 1 121 ? -8.453 15.792 3.756 1.00 42.47 121 ALA A CA 1
ATOM 1027 C C . ALA A 1 121 ? -7.290 14.784 3.733 1.00 42.47 121 ALA A C 1
ATOM 1029 O O . ALA A 1 121 ? -7.408 13.723 4.355 1.00 42.47 121 ALA A O 1
ATOM 1030 N N . PRO A 1 122 ? -6.161 15.074 3.060 1.00 38.62 122 PRO A N 1
ATOM 1031 C CA . PRO A 1 122 ? -4.935 14.344 3.343 1.00 38.62 122 PRO A CA 1
ATOM 1032 C C . PRO A 1 122 ? -4.645 14.490 4.841 1.00 38.62 122 PRO A C 1
ATOM 1034 O O . PRO A 1 122 ? -4.666 15.600 5.373 1.00 38.62 122 PRO A O 1
ATOM 1037 N N . VAL A 1 123 ? -4.367 13.379 5.526 1.00 48.44 123 VAL A N 1
ATOM 1038 C CA . VAL A 1 123 ? -4.066 13.364 6.973 1.00 48.44 123 VAL A CA 1
ATOM 1039 C C . VAL A 1 123 ? -2.794 14.168 7.313 1.00 48.44 123 VAL A C 1
ATOM 1041 O O . VAL A 1 123 ? -2.532 14.434 8.479 1.00 48.44 123 VAL A O 1
ATOM 1044 N N . ASN A 1 124 ? -2.051 14.659 6.316 1.00 41.56 124 ASN A N 1
ATOM 1045 C CA . ASN A 1 124 ? -0.942 15.587 6.504 1.00 41.56 124 ASN A CA 1
ATOM 1046 C C . ASN A 1 124 ? -0.982 16.757 5.506 1.00 41.56 124 ASN A C 1
ATOM 1048 O O . ASN A 1 124 ? -0.451 16.682 4.401 1.00 41.56 124 ASN A O 1
ATOM 1052 N N . LYS A 1 125 ? -1.544 17.888 5.938 1.00 31.19 125 LYS A N 1
ATOM 1053 C CA . LYS A 1 125 ? -0.929 19.198 5.687 1.00 31.19 125 LYS A CA 1
ATOM 1054 C C . LYS A 1 125 ? -0.476 19.702 7.048 1.00 31.19 125 LYS A C 1
ATOM 1056 O O . LYS A 1 125 ? -1.305 19.838 7.945 1.00 31.19 125 LYS A O 1
ATOM 1061 N N . GLY A 1 126 ? 0.836 19.871 7.202 1.00 27.28 126 GLY A N 1
ATOM 1062 C CA . GLY A 1 126 ? 1.475 20.226 8.461 1.00 27.28 126 GLY A CA 1
ATOM 1063 C C . GLY A 1 126 ? 0.745 21.362 9.163 1.00 27.28 126 GLY A C 1
ATOM 1064 O O . GLY A 1 126 ? 0.679 22.481 8.658 1.00 27.28 126 GLY A O 1
ATOM 1065 N N . LYS A 1 127 ? 0.219 21.071 10.353 1.00 27.00 127 LYS A N 1
ATOM 1066 C CA . LYS A 1 127 ? 0.123 22.103 11.372 1.00 27.00 127 LYS A CA 1
ATOM 1067 C C . LYS A 1 127 ? 1.563 22.407 11.763 1.00 27.00 127 LYS A C 1
ATOM 1069 O O . LYS A 1 127 ? 2.241 21.533 12.295 1.00 27.00 127 LYS A O 1
ATOM 1074 N N . GLN A 1 128 ? 2.017 23.620 11.464 1.00 29.84 128 GLN A N 1
ATOM 1075 C CA . GLN A 1 128 ? 3.028 24.268 12.286 1.00 29.84 128 GLN A CA 1
ATOM 1076 C C . GLN A 1 128 ? 2.492 24.179 13.721 1.00 29.84 128 GLN A C 1
ATOM 1078 O O . GLN A 1 128 ? 1.491 24.813 14.046 1.00 29.84 128 GLN A O 1
ATOM 1083 N N . GLN A 1 129 ? 3.034 23.260 14.514 1.00 30.11 129 GLN A N 1
ATOM 1084 C CA . GLN A 1 129 ? 2.852 23.273 15.954 1.00 30.11 129 GLN A CA 1
ATOM 1085 C C . GLN A 1 129 ? 4.116 23.897 16.512 1.00 30.11 129 GLN A C 1
ATOM 1087 O O . GLN A 1 129 ? 5.228 23.465 16.210 1.00 30.11 129 GLN A O 1
ATOM 1092 N N . GLU A 1 130 ? 3.876 24.995 17.209 1.00 26.75 130 GLU A N 1
ATOM 1093 C CA . GLU A 1 130 ? 4.821 25.810 17.943 1.00 26.75 130 GLU A CA 1
ATOM 1094 C C . GLU A 1 130 ? 5.771 24.943 18.770 1.00 26.75 130 GLU A C 1
ATOM 1096 O O . GLU A 1 130 ? 5.408 23.878 19.276 1.00 26.75 130 GLU A O 1
ATOM 1101 N N . GLY A 1 131 ? 7.017 25.406 18.859 1.00 26.42 131 GLY A N 1
ATOM 1102 C CA . GLY A 1 131 ? 8.054 24.753 19.631 1.00 26.42 131 GLY A CA 1
ATOM 1103 C C . GLY A 1 131 ? 7.639 24.582 21.086 1.00 26.42 131 GLY A C 1
ATOM 1104 O O . GLY A 1 131 ? 7.283 25.542 21.763 1.00 26.42 131 GLY A O 1
ATOM 1105 N N . TYR A 1 132 ? 7.770 23.357 21.580 1.00 31.89 132 TYR A N 1
ATOM 1106 C CA . TYR A 1 132 ? 8.011 23.142 22.994 1.00 31.89 132 TYR A CA 1
ATOM 1107 C C . TYR A 1 132 ? 9.522 23.217 23.199 1.00 31.89 132 TYR A C 1
ATOM 1109 O O . TYR A 1 132 ? 10.253 22.269 22.914 1.00 31.89 132 TYR A O 1
ATOM 1117 N N . MET A 1 133 ? 9.974 24.392 23.636 1.00 27.94 133 MET A N 1
ATOM 1118 C CA . MET A 1 133 ? 11.214 24.527 24.391 1.00 27.94 133 MET A CA 1
ATOM 1119 C C . MET A 1 133 ? 11.058 23.682 25.657 1.00 27.94 133 MET A C 1
ATOM 1121 O O . MET A 1 133 ? 10.131 23.905 26.435 1.00 27.94 133 MET A O 1
ATOM 1125 N N . LEU A 1 134 ? 11.929 22.695 25.832 1.00 38.94 134 LEU A N 1
ATOM 1126 C CA . LEU A 1 134 ? 12.208 22.138 27.148 1.00 38.94 134 LEU A CA 1
ATOM 1127 C C . LEU A 1 134 ? 13.392 22.939 27.693 1.00 38.94 134 LEU A C 1
ATOM 1129 O O . LEU A 1 134 ? 14.399 23.066 26.993 1.00 38.94 134 LEU A O 1
ATOM 1133 N N . GLU A 1 135 ? 13.212 23.534 28.874 1.00 42.44 135 GLU A N 1
ATOM 1134 C CA . GLU A 1 135 ? 14.322 24.028 29.702 1.00 42.44 135 GLU A CA 1
ATOM 1135 C C . GLU A 1 135 ? 15.281 22.889 30.071 1.00 42.44 135 GLU A C 1
ATOM 1137 O O . GLU A 1 135 ? 14.800 21.745 30.265 1.00 42.44 135 GLU A O 1
#

InterPro domains:
  IPR010926 Class I myosin tail homology domain [PF06017] (43-106)
  IPR010926 Class I myosin tail homology domain [PS51757] (41-135)

Foldseek 3Di:
DVVVVVVVVVVVVVVVVVVVVVVVVQVVVLVVVCVVPPVNPPPPNCVSVDRDPFEPPPVVVPVLVVVVDDPVWDWRHWDWDFDADPVRDTFIWIWIDTPPAIWTHGPVCSVVPPPDPDPGDGPDPDDPDDDDDDD

Sequence (135 aa):
MRLRKFDNYARIIQKAMKRFCAVRVYQKQREQATDILHGRKERNERSLDRDYVGDYCNLHQRPDLQRLIPRNEKTDFSSYLHKYDRRFRRQGRYFISTNQALYIIDEECIKVGAGGKTNNAPVNKGKQQEGYMLE

Secondary structure (DSSP, 8-state):
-HHHHHHHHHHHHHHHHHHHHHHHHHHHHHHHHHHHHTTT--SSGGGTTS---SBSS-GGG-HHHHTTS-TTSPEEEEEEEEEEPTT--EEEEEEEEESS-EEEEEHHHHHTTS-S------S-S----------

pLDDT: mean 80.57, std 20.71, range [26.42, 97.0]

Organism: NCBI:txid433720

Radius of gyration: 20.81 Å; chains: 1; bounding box: 42×42×67 Å